Protein AF-A0A225VIM7-F1 (afdb_monomer_lite)

Radius of gyration: 29.75 Å; chains: 1; bounding box: 45×80×72 Å

Foldseek 3Di:
DDDDDDDDDDDDDDDDDDDDDDDDDDDDDDDDDDDDDDDDDPPPDDPDDDPPVVPPPPPPPPLDLPPPPALVVLLVSLVVLVVDVVVLVVSLVVCVVVVPDLVSVVVSQVSVCVVPVDHPVVSSVVSCVSNVVD

Sequence (134 aa):
MRLTSMFSAAVVGMYFAACNADFDQTNVLIDGSPVLSNEAIDRRLLRAHREDEATAEERTPNLSVIGITKADEALELVEKLMGSDKLAKAAYVWWQHHQYPLTDIKKFFDLASQKSGKNYDQLYNGFMVHADYV

Structure (mmCIF, N/CA/C/O backbone):
data_AF-A0A225VIM7-F1
#
_entry.id   AF-A0A225VIM7-F1
#
loop_
_atom_site.group_PDB
_atom_site.id
_atom_site.type_symbol
_atom_site.label_atom_id
_atom_site.label_alt_id
_atom_site.label_comp_id
_atom_site.label_asym_id
_atom_site.label_entity_id
_atom_site.label_seq_id
_atom_site.pdbx_PDB_ins_code
_atom_site.Cartn_x
_atom_site.Cartn_y
_atom_site.Cartn_z
_atom_site.occupancy
_atom_site.B_iso_or_equiv
_atom_site.auth_seq_id
_atom_site.auth_comp_id
_atom_site.auth_asym_id
_atom_site.auth_atom_id
_atom_site.pdbx_PDB_model_num
ATOM 1 N N . MET A 1 1 ? 31.201 -32.439 -10.403 1.00 40.81 1 MET A N 1
ATOM 2 C CA . MET A 1 1 ? 31.146 -32.019 -11.819 1.00 40.81 1 MET A CA 1
ATOM 3 C C . MET A 1 1 ? 30.894 -30.522 -11.851 1.00 40.81 1 MET A C 1
ATOM 5 O O . MET A 1 1 ? 29.899 -30.081 -11.296 1.00 40.81 1 MET A O 1
ATOM 9 N N . ARG A 1 2 ? 31.845 -29.743 -12.376 1.00 49.56 2 ARG A N 1
ATOM 10 C CA . ARG A 1 2 ? 31.717 -28.294 -12.580 1.00 49.56 2 ARG A CA 1
ATOM 11 C C . ARG A 1 2 ? 31.134 -28.075 -13.974 1.00 49.56 2 ARG A C 1
ATOM 13 O O . ARG A 1 2 ? 31.697 -28.614 -14.920 1.00 49.56 2 ARG A O 1
ATOM 20 N N . LEU A 1 3 ? 30.068 -27.290 -14.102 1.00 45.97 3 LEU A N 1
ATOM 21 C CA . LEU A 1 3 ? 29.667 -26.717 -15.385 1.00 45.97 3 LEU A CA 1
ATOM 22 C C . LEU A 1 3 ? 29.555 -25.201 -15.226 1.00 45.97 3 LEU A C 1
ATOM 24 O O . LEU A 1 3 ? 28.598 -24.671 -14.673 1.00 45.97 3 LEU A O 1
ATOM 28 N N . THR A 1 4 ? 30.599 -24.524 -15.685 1.00 52.19 4 THR A N 1
ATOM 29 C CA . THR A 1 4 ? 30.613 -23.107 -16.034 1.00 52.19 4 THR A CA 1
ATOM 30 C C . THR A 1 4 ? 29.849 -22.933 -17.344 1.00 52.19 4 THR A C 1
ATOM 32 O O . THR A 1 4 ? 30.248 -23.518 -18.350 1.00 52.19 4 THR A O 1
ATOM 35 N N . SER A 1 5 ? 28.781 -22.137 -17.345 1.00 51.34 5 SER A N 1
ATOM 36 C CA . SER A 1 5 ? 28.105 -21.707 -18.572 1.00 51.34 5 SER A CA 1
ATOM 37 C C . SER A 1 5 ? 28.449 -20.242 -18.837 1.00 51.34 5 SER A C 1
ATOM 39 O O . SER A 1 5 ? 28.074 -19.363 -18.064 1.00 51.34 5 SER A O 1
ATOM 41 N N . MET A 1 6 ? 29.213 -20.003 -19.904 1.00 56.12 6 MET A N 1
ATOM 42 C CA . MET A 1 6 ? 29.453 -18.696 -20.513 1.00 56.12 6 MET A CA 1
ATOM 43 C C . MET A 1 6 ? 28.643 -18.623 -21.808 1.00 56.12 6 MET A C 1
ATOM 45 O O . MET A 1 6 ? 28.869 -19.444 -22.689 1.00 56.12 6 MET A O 1
ATOM 49 N N . PHE A 1 7 ? 27.770 -17.626 -21.956 1.00 52.84 7 PHE A N 1
ATOM 50 C CA . PHE A 1 7 ? 27.211 -17.188 -23.245 1.00 52.84 7 PHE A CA 1
ATOM 51 C C . PHE A 1 7 ? 26.984 -15.671 -23.137 1.00 52.84 7 PHE A C 1
ATOM 53 O O . PHE A 1 7 ? 26.210 -15.228 -22.300 1.00 52.84 7 PHE A O 1
ATOM 60 N N . SER A 1 8 ? 27.889 -14.843 -23.664 1.00 44.44 8 SER A N 1
ATOM 61 C CA . SER A 1 8 ? 28.072 -14.413 -25.065 1.00 44.44 8 SER A CA 1
ATOM 62 C C . SER A 1 8 ? 27.152 -13.242 -25.431 1.00 44.44 8 SER A C 1
ATOM 64 O O . SER A 1 8 ? 25.929 -13.351 -25.409 1.00 44.44 8 SER A O 1
ATOM 66 N N . ALA A 1 9 ? 27.790 -12.105 -25.715 1.00 51.81 9 ALA A N 1
ATOM 67 C CA . ALA A 1 9 ? 27.194 -10.812 -26.007 1.00 51.81 9 ALA A CA 1
ATOM 68 C C . ALA A 1 9 ? 26.609 -10.748 -27.426 1.00 51.81 9 ALA A C 1
ATOM 70 O O . ALA A 1 9 ? 27.255 -11.165 -28.386 1.00 51.81 9 ALA A O 1
ATOM 71 N N . ALA A 1 10 ? 25.436 -10.132 -27.564 1.00 52.53 10 ALA A N 1
ATOM 72 C CA . ALA A 1 10 ? 24.897 -9.691 -28.845 1.00 52.53 10 ALA A CA 1
ATOM 73 C C . ALA A 1 10 ? 24.462 -8.223 -28.729 1.00 52.53 10 ALA A C 1
ATOM 75 O O . ALA A 1 10 ? 23.454 -7.898 -28.106 1.00 52.53 10 ALA A O 1
ATOM 76 N N . VAL A 1 11 ? 25.268 -7.332 -29.306 1.00 52.47 11 VAL A N 1
ATOM 77 C CA . VAL A 1 11 ? 24.951 -5.914 -29.509 1.00 52.47 11 VAL A CA 1
ATOM 78 C C . VAL A 1 11 ? 24.083 -5.810 -30.761 1.00 52.47 11 VAL A C 1
ATOM 80 O O . VAL A 1 11 ? 24.529 -6.175 -31.846 1.00 52.47 11 VAL A O 1
ATOM 83 N N . VAL A 1 12 ? 22.857 -5.304 -30.628 1.00 48.25 12 VAL A N 1
ATOM 84 C CA . VAL A 1 12 ? 22.015 -4.934 -31.774 1.00 48.25 12 VAL A CA 1
ATOM 85 C C . VAL A 1 12 ? 22.192 -3.438 -32.015 1.00 48.25 12 VAL A C 1
ATOM 87 O O . VAL A 1 12 ? 21.684 -2.611 -31.261 1.00 48.25 12 VAL A O 1
ATOM 90 N N . GLY A 1 13 ? 22.953 -3.090 -33.052 1.00 49.19 13 GLY A N 1
ATOM 91 C CA . GLY A 1 13 ? 23.035 -1.727 -33.567 1.00 49.19 13 GLY A CA 1
ATOM 92 C C . GLY A 1 13 ? 21.823 -1.426 -34.443 1.00 49.19 13 GLY A C 1
ATOM 93 O O . GLY A 1 13 ? 21.618 -2.092 -35.455 1.00 49.19 13 GLY A O 1
ATOM 94 N N . MET A 1 14 ? 21.026 -0.422 -34.077 1.00 54.31 14 MET A N 1
ATOM 95 C CA . MET A 1 14 ? 20.003 0.132 -34.964 1.00 54.31 14 MET A CA 1
ATOM 96 C C . MET A 1 14 ? 20.549 1.399 -35.621 1.00 54.31 14 MET A C 1
ATOM 98 O O . MET A 1 14 ? 20.698 2.435 -34.978 1.00 54.31 14 MET A O 1
ATOM 102 N N . TYR A 1 15 ? 20.862 1.291 -36.910 1.00 48.41 15 TYR A N 1
ATOM 103 C CA . TYR A 1 15 ? 21.106 2.416 -37.806 1.00 48.41 15 TYR A CA 1
ATOM 104 C C . TYR A 1 15 ? 19.780 2.757 -38.489 1.00 48.41 15 TYR A C 1
ATOM 106 O O . TYR A 1 15 ? 19.224 1.915 -39.190 1.00 48.41 15 TYR A O 1
ATOM 114 N N . PHE A 1 16 ? 19.293 3.986 -38.329 1.00 47.19 16 PHE A N 1
ATOM 115 C CA . PHE A 1 16 ? 18.260 4.542 -39.200 1.00 47.19 16 PHE A CA 1
ATOM 116 C C . PHE A 1 16 ? 18.805 5.814 -39.840 1.00 47.19 16 PHE A C 1
ATOM 118 O O . PHE A 1 16 ? 18.933 6.851 -39.196 1.00 47.19 16 PHE A O 1
ATOM 125 N N . ALA A 1 17 ? 19.144 5.706 -41.122 1.00 50.47 17 ALA A N 1
ATOM 126 C CA . ALA A 1 17 ? 19.342 6.832 -42.015 1.00 50.47 17 ALA A CA 1
ATOM 127 C C . ALA A 1 17 ? 18.263 6.765 -43.098 1.00 50.47 17 ALA A C 1
ATOM 129 O O . ALA A 1 17 ? 18.085 5.709 -43.701 1.00 50.47 17 ALA A O 1
ATOM 130 N N . ALA A 1 18 ? 17.582 7.895 -43.306 1.00 41.81 18 ALA A N 1
ATOM 131 C CA . ALA A 1 18 ? 17.082 8.430 -44.577 1.00 41.81 18 ALA A CA 1
ATOM 132 C C . ALA A 1 18 ? 15.717 9.109 -44.394 1.00 41.81 18 ALA A C 1
ATOM 134 O O . ALA A 1 18 ? 14.683 8.452 -44.353 1.00 41.81 18 ALA A O 1
ATOM 135 N N . CYS A 1 19 ? 15.724 10.441 -44.401 1.00 42.97 19 CYS A N 1
ATOM 136 C CA . CYS A 1 19 ? 14.673 11.202 -45.065 1.00 42.97 19 CYS A CA 1
ATOM 137 C C . CYS A 1 19 ? 15.366 12.093 -46.097 1.00 42.97 19 CYS A C 1
ATOM 139 O O . CYS A 1 19 ? 16.061 13.042 -45.739 1.00 42.97 19 CYS A O 1
ATOM 141 N N . ASN A 1 20 ? 15.215 11.731 -47.372 1.00 54.19 20 ASN A N 1
ATOM 142 C CA . ASN A 1 20 ? 15.531 12.596 -48.501 1.00 54.19 20 ASN A CA 1
ATOM 143 C C . ASN A 1 20 ? 14.503 13.732 -48.500 1.00 54.19 20 ASN A C 1
ATOM 145 O O . ASN A 1 20 ? 13.316 13.474 -48.691 1.00 54.19 20 ASN A O 1
ATOM 149 N N . ALA A 1 21 ? 14.946 14.963 -48.253 1.00 41.81 21 ALA A N 1
ATOM 150 C CA . ALA A 1 21 ? 14.166 16.145 -48.583 1.00 41.81 21 ALA A CA 1
ATOM 151 C C . ALA A 1 21 ? 14.589 16.595 -49.985 1.00 41.81 21 ALA A C 1
ATOM 153 O O . ALA A 1 21 ? 15.741 16.963 -50.212 1.00 41.81 21 ALA A O 1
ATOM 154 N N . ASP A 1 22 ? 13.641 16.460 -50.904 1.00 43.22 22 ASP A N 1
ATOM 155 C CA . ASP A 1 22 ? 13.662 16.916 -52.288 1.00 43.22 22 ASP A CA 1
ATOM 156 C C . ASP A 1 22 ? 14.055 18.405 -52.330 1.00 43.22 22 ASP A C 1
ATOM 158 O O . ASP A 1 22 ? 13.391 19.245 -51.718 1.00 43.22 22 ASP A O 1
ATOM 162 N N . PHE A 1 23 ? 15.176 18.734 -52.977 1.00 42.88 23 PHE A N 1
ATOM 163 C CA . PHE A 1 23 ? 15.588 20.123 -53.180 1.00 42.88 23 PHE A CA 1
ATOM 164 C C . PHE A 1 23 ? 14.939 20.625 -54.466 1.00 42.88 23 PHE A C 1
ATOM 166 O O . PHE A 1 23 ? 15.460 20.411 -55.561 1.00 42.88 23 PHE A O 1
ATOM 173 N N . ASP A 1 24 ? 13.799 21.296 -54.315 1.00 44.81 24 ASP A N 1
ATOM 174 C CA . ASP A 1 24 ? 13.164 22.025 -55.405 1.00 44.81 24 ASP A CA 1
ATOM 175 C C . ASP A 1 24 ? 14.075 23.188 -55.835 1.00 44.81 24 ASP A C 1
ATOM 177 O O . ASP A 1 24 ? 14.472 24.052 -55.045 1.00 44.81 24 ASP A O 1
ATOM 181 N N . GLN A 1 25 ? 14.489 23.148 -57.097 1.00 44.75 25 GLN A N 1
ATOM 182 C CA . GLN A 1 25 ? 15.464 24.045 -57.696 1.00 44.75 25 GLN A CA 1
ATOM 183 C C . GLN A 1 25 ? 14.765 25.332 -58.149 1.00 44.75 25 GLN A C 1
ATOM 185 O O . GLN A 1 25 ? 14.411 25.484 -59.316 1.00 44.75 25 GLN A O 1
ATOM 190 N N . THR A 1 26 ? 14.604 26.305 -57.253 1.00 42.94 26 THR A N 1
ATOM 191 C CA . THR A 1 26 ? 14.194 27.661 -57.649 1.00 42.94 26 THR A CA 1
ATOM 192 C C . THR A 1 26 ? 15.415 28.556 -57.849 1.00 42.94 26 THR A C 1
ATOM 194 O O . THR A 1 26 ? 16.034 29.021 -56.892 1.00 42.94 26 THR A O 1
ATOM 197 N N . ASN A 1 27 ? 15.754 28.797 -59.118 1.00 47.56 27 ASN A N 1
ATOM 198 C CA . ASN A 1 27 ? 16.729 29.796 -59.555 1.00 47.56 27 ASN A CA 1
ATOM 199 C C . ASN A 1 27 ? 16.338 31.192 -59.048 1.00 47.56 27 ASN A C 1
ATOM 201 O O . ASN A 1 27 ? 15.312 31.729 -59.465 1.00 47.56 27 ASN A O 1
ATOM 205 N N . VAL A 1 28 ? 17.183 31.813 -58.221 1.00 41.53 28 VAL A N 1
ATOM 206 C CA . VAL A 1 28 ? 17.106 33.251 -57.937 1.00 41.53 28 VAL A CA 1
ATOM 207 C C . VAL A 1 28 ? 18.415 33.905 -58.366 1.00 41.53 28 VAL A C 1
ATOM 209 O O . VAL A 1 28 ? 19.495 33.592 -57.871 1.00 41.53 28 VAL A O 1
ATOM 212 N N . LEU A 1 29 ? 18.270 34.782 -59.356 1.00 35.97 29 LEU A N 1
ATOM 213 C CA . LEU A 1 29 ? 19.270 35.651 -59.960 1.00 35.97 29 LEU A CA 1
ATOM 214 C C . LEU A 1 29 ? 19.967 36.511 -58.888 1.00 35.97 29 LEU A C 1
ATOM 216 O O . LEU A 1 29 ? 19.303 37.218 -58.133 1.00 35.97 29 LEU A O 1
ATOM 220 N N . ILE A 1 30 ? 21.300 36.458 -58.843 1.00 46.94 30 ILE A N 1
ATOM 221 C CA . ILE A 1 30 ? 22.138 37.370 -58.057 1.00 46.94 30 ILE A CA 1
ATOM 222 C C . ILE A 1 30 ? 22.273 38.676 -58.841 1.00 46.94 30 ILE A C 1
ATOM 224 O O . ILE A 1 30 ? 22.869 38.658 -59.915 1.00 46.94 30 ILE A O 1
ATOM 228 N N . ASP A 1 31 ? 21.791 39.793 -58.290 1.00 38.28 31 ASP A N 1
ATOM 229 C CA . ASP A 1 31 ? 22.408 41.100 -58.542 1.00 38.28 31 ASP A CA 1
ATOM 230 C C . ASP A 1 31 ? 22.058 42.116 -57.437 1.00 38.28 31 ASP A C 1
ATOM 232 O O . ASP A 1 31 ? 20.884 42.346 -57.146 1.00 38.28 31 ASP A O 1
ATOM 236 N N . GLY A 1 32 ? 23.074 42.719 -56.805 1.00 33.03 32 GLY A N 1
ATOM 237 C CA . GLY A 1 32 ? 22.896 43.798 -55.820 1.00 33.03 32 GLY A CA 1
ATOM 238 C C . GLY A 1 32 ? 23.922 43.834 -54.677 1.00 33.03 32 GLY A C 1
ATOM 239 O O . GLY A 1 32 ? 23.798 43.119 -53.692 1.00 33.03 32 GLY A O 1
ATOM 240 N N . SER A 1 33 ? 24.919 44.711 -54.822 1.00 35.94 33 SER A N 1
ATOM 241 C CA . SER A 1 33 ? 26.021 45.080 -53.906 1.00 35.94 33 SER A CA 1
ATOM 242 C C . SER A 1 33 ? 25.645 45.301 -52.416 1.00 35.94 33 SER A C 1
ATOM 244 O O . SER A 1 33 ? 24.557 45.815 -52.146 1.00 35.94 33 SER A O 1
ATOM 246 N N . PRO A 1 34 ? 26.533 45.016 -51.429 1.00 45.28 34 PRO A N 1
ATOM 247 C CA . PRO A 1 34 ? 26.215 45.165 -50.014 1.00 45.28 34 PRO A CA 1
ATOM 248 C C . PRO A 1 34 ? 26.429 46.614 -49.560 1.00 45.28 34 PRO A C 1
ATOM 250 O O . PRO A 1 34 ? 27.557 47.103 -49.493 1.00 45.28 34 PRO A O 1
ATOM 253 N N . VAL A 1 35 ? 25.350 47.297 -49.185 1.00 37.34 35 VAL A N 1
ATOM 254 C CA . VAL A 1 35 ? 25.433 48.527 -48.390 1.00 37.34 35 VAL A CA 1
ATOM 255 C C . VAL A 1 35 ? 24.944 48.208 -46.985 1.00 37.34 35 VAL A C 1
ATOM 257 O O . VAL A 1 35 ? 23.833 47.724 -46.794 1.00 37.34 35 VAL A O 1
ATOM 260 N N . LEU A 1 36 ? 25.833 48.454 -46.020 1.00 47.97 36 LEU A N 1
ATOM 261 C CA . LEU A 1 36 ? 25.609 48.380 -44.580 1.00 47.97 36 LEU A CA 1
ATOM 262 C C . LEU A 1 36 ? 24.196 48.826 -44.184 1.00 47.97 36 LEU A C 1
ATOM 264 O O . LEU A 1 36 ? 23.792 49.952 -44.467 1.00 47.97 36 LEU A O 1
ATOM 268 N N . SER A 1 37 ? 23.507 48.001 -43.405 1.00 37.41 37 SER A N 1
ATOM 269 C CA . SER A 1 37 ? 22.472 48.462 -42.482 1.00 37.41 37 SER A CA 1
ATOM 270 C C . SER A 1 37 ? 22.506 47.563 -41.252 1.00 37.41 37 SER A C 1
ATOM 272 O O . SER A 1 37 ? 22.219 46.371 -41.320 1.00 37.41 37 SER A O 1
ATOM 274 N N . ASN A 1 38 ? 22.954 48.142 -40.138 1.00 52.03 38 ASN A N 1
ATOM 275 C CA . ASN A 1 38 ? 22.837 47.558 -38.811 1.00 52.03 38 ASN A CA 1
ATOM 276 C C . ASN A 1 38 ? 21.350 47.415 -38.486 1.00 52.03 38 ASN A C 1
ATOM 278 O O . ASN A 1 38 ? 20.702 48.418 -38.194 1.00 52.03 38 ASN A O 1
ATOM 282 N N . GLU A 1 39 ? 20.827 46.194 -38.481 1.00 42.28 39 GLU A N 1
ATOM 283 C CA . GLU A 1 39 ? 19.534 45.920 -37.866 1.00 42.28 39 GLU A CA 1
ATOM 284 C C . GLU A 1 39 ? 19.697 44.803 -36.843 1.00 42.28 39 GLU A C 1
ATOM 286 O O . GLU A 1 39 ? 19.734 43.607 -37.128 1.00 42.28 39 GLU A O 1
ATOM 291 N N . ALA A 1 40 ? 19.890 45.262 -35.610 1.00 59.75 40 ALA A N 1
ATOM 292 C CA . ALA A 1 40 ? 19.697 44.479 -34.414 1.00 59.75 40 ALA A CA 1
ATOM 293 C C . ALA A 1 40 ? 18.292 43.878 -34.430 1.00 59.75 40 ALA A C 1
ATOM 295 O O . ALA A 1 40 ? 17.342 44.600 -34.700 1.00 59.75 40 ALA A O 1
ATOM 296 N N . ILE A 1 41 ? 18.178 42.600 -34.071 1.00 48.81 41 ILE A N 1
ATOM 297 C CA . ILE A 1 41 ? 17.113 42.032 -33.234 1.00 48.81 41 ILE A CA 1
ATOM 298 C C . ILE A 1 41 ? 17.571 40.604 -32.886 1.00 48.81 41 ILE A C 1
ATOM 300 O O . ILE A 1 41 ? 17.340 39.639 -33.609 1.00 48.81 41 ILE A O 1
ATOM 304 N N . ASP A 1 42 ? 18.262 40.469 -31.755 1.00 52.12 42 ASP A N 1
ATOM 305 C CA . ASP A 1 42 ? 18.487 39.172 -31.116 1.00 52.12 42 ASP A CA 1
ATOM 306 C C . ASP A 1 42 ? 17.182 38.759 -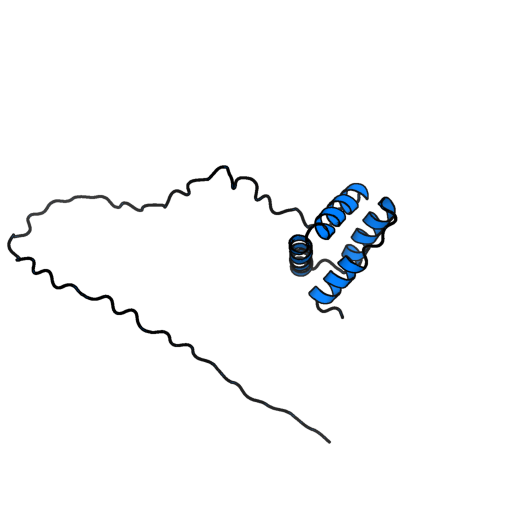30.418 1.00 52.12 42 ASP A C 1
ATOM 308 O O . ASP A 1 42 ? 16.920 39.086 -29.259 1.00 52.12 42 ASP A O 1
ATOM 312 N N . ARG A 1 43 ? 16.271 38.130 -31.167 1.00 56.84 43 ARG A N 1
ATOM 313 C CA . ARG A 1 43 ? 15.028 37.575 -30.616 1.00 56.84 43 ARG A CA 1
ATOM 314 C C . ARG A 1 43 ? 15.292 36.159 -30.128 1.00 56.84 43 ARG A C 1
ATOM 316 O O . ARG A 1 43 ? 14.971 35.178 -30.795 1.00 56.84 43 ARG A O 1
ATOM 323 N N . ARG A 1 44 ? 15.808 36.054 -28.905 1.00 65.12 44 ARG A N 1
ATOM 324 C CA . ARG A 1 44 ? 15.735 34.818 -28.120 1.00 65.12 44 ARG A CA 1
ATOM 325 C C . ARG A 1 44 ? 14.270 34.567 -27.747 1.00 65.12 44 ARG A C 1
ATOM 327 O O . ARG A 1 44 ? 13.782 35.038 -26.724 1.00 65.12 44 ARG A O 1
ATOM 334 N N . LEU A 1 45 ? 13.537 33.876 -28.617 1.00 65.25 45 LEU A N 1
ATOM 335 C CA . LEU A 1 45 ? 12.139 33.527 -28.373 1.00 65.25 45 LEU A CA 1
ATOM 336 C C . LEU A 1 45 ? 12.067 32.397 -27.339 1.00 65.25 45 LEU A C 1
ATOM 338 O O . LEU A 1 45 ? 12.289 31.230 -27.657 1.00 65.25 45 LEU A O 1
ATOM 342 N N . LEU A 1 46 ? 11.737 32.741 -26.093 1.00 65.81 46 LEU A N 1
ATOM 343 C CA . LEU A 1 46 ? 11.231 31.768 -25.130 1.00 65.81 46 LEU A CA 1
ATOM 344 C C . LEU A 1 46 ? 9.798 31.421 -25.540 1.00 65.81 46 LEU A C 1
ATOM 346 O O . LEU A 1 46 ? 8.936 32.297 -25.617 1.00 65.81 46 LEU A O 1
ATOM 350 N N . ARG A 1 47 ? 9.546 30.146 -25.848 1.00 63.78 47 ARG A N 1
ATOM 351 C CA . ARG A 1 47 ? 8.195 29.654 -26.131 1.00 63.78 47 ARG A CA 1
ATOM 352 C C . ARG A 1 47 ? 7.352 29.845 -24.866 1.00 63.78 47 ARG A C 1
ATOM 354 O O . ARG A 1 47 ? 7.581 29.160 -23.876 1.00 63.78 47 ARG A O 1
ATOM 361 N N . ALA A 1 48 ? 6.398 30.771 -24.901 1.00 64.38 48 ALA A N 1
ATOM 362 C CA . ALA A 1 48 ? 5.407 30.900 -23.842 1.00 64.38 48 ALA A CA 1
ATOM 363 C C . ALA A 1 48 ? 4.507 29.656 -23.859 1.00 64.38 48 ALA A C 1
ATOM 365 O O . ALA A 1 48 ? 3.915 29.323 -24.890 1.00 64.38 48 ALA A O 1
ATOM 366 N N . HIS A 1 49 ? 4.439 28.952 -22.732 1.00 52.53 49 HIS A N 1
ATOM 367 C CA . HIS A 1 49 ? 3.455 27.900 -22.522 1.00 52.53 49 HIS A CA 1
ATOM 368 C C . HIS A 1 49 ? 2.096 28.581 -22.343 1.00 52.53 49 HIS A C 1
ATOM 370 O O . HIS A 1 49 ? 1.921 29.388 -21.435 1.00 52.53 49 HIS A O 1
ATOM 376 N N . ARG A 1 50 ? 1.139 28.295 -23.231 1.00 50.41 50 ARG A N 1
ATOM 377 C CA . ARG A 1 50 ? -0.268 28.617 -22.986 1.00 50.41 50 ARG A CA 1
ATOM 378 C C . ARG A 1 50 ? -0.743 27.633 -21.928 1.00 50.41 50 ARG A C 1
ATOM 38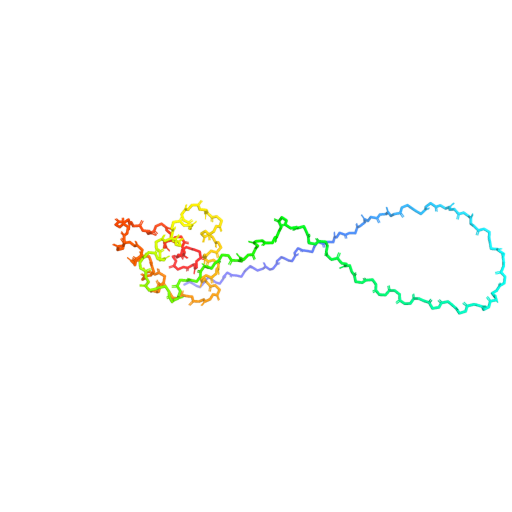0 O O . ARG A 1 50 ? -0.769 26.437 -22.204 1.00 50.41 50 ARG A O 1
ATOM 387 N N . GLU A 1 51 ? -0.980 28.105 -20.715 1.00 49.50 51 GLU A N 1
ATOM 388 C CA . GLU A 1 51 ? -1.667 27.311 -19.704 1.00 49.50 51 GLU A CA 1
ATOM 389 C C . GLU A 1 51 ? -3.113 27.166 -20.180 1.00 49.50 51 GLU A C 1
ATOM 391 O O . GLU A 1 51 ? -3.882 28.126 -20.168 1.00 49.50 51 GLU A O 1
ATOM 396 N N . ASP A 1 52 ? -3.465 25.989 -20.691 1.00 48.41 52 ASP A N 1
ATOM 397 C CA . ASP A 1 52 ? -4.868 25.611 -20.741 1.00 48.41 52 ASP A CA 1
ATOM 398 C C . ASP A 1 52 ? -5.282 25.356 -19.284 1.00 48.41 52 ASP A C 1
ATOM 400 O O . ASP A 1 52 ? -4.777 24.438 -18.630 1.00 48.41 52 ASP A O 1
ATOM 404 N N . GLU A 1 53 ? -6.202 26.176 -18.767 1.00 45.97 53 GLU A N 1
ATOM 405 C CA . GLU A 1 53 ? -6.799 26.065 -17.420 1.00 45.97 53 GLU A CA 1
ATOM 406 C C . GLU A 1 53 ? -7.420 24.679 -17.140 1.00 45.97 53 GLU A C 1
ATOM 408 O O . GLU A 1 53 ? -7.750 24.364 -16.001 1.00 45.97 53 GLU A O 1
ATOM 413 N N . ALA A 1 54 ? -7.524 23.807 -18.149 1.00 44.25 54 ALA A N 1
ATOM 414 C CA . ALA A 1 54 ? -7.905 22.404 -18.002 1.00 44.25 54 ALA A CA 1
ATOM 415 C C . ALA A 1 54 ? -6.792 21.497 -17.426 1.00 44.25 54 ALA A C 1
ATOM 417 O O . ALA A 1 54 ? -7.052 20.336 -17.121 1.00 44.25 54 ALA A O 1
ATOM 418 N N . THR A 1 55 ? -5.565 22.001 -17.268 1.00 44.31 55 THR A N 1
ATOM 419 C CA . THR A 1 55 ? -4.406 21.245 -16.745 1.00 44.31 55 THR A CA 1
ATOM 420 C C . THR A 1 55 ? -3.856 21.802 -15.428 1.00 44.31 55 THR A C 1
ATOM 422 O O . THR A 1 55 ? -2.750 21.468 -15.016 1.00 44.31 55 THR A O 1
ATOM 425 N N . ALA A 1 56 ? -4.642 22.614 -14.719 1.00 43.09 56 ALA A N 1
ATOM 426 C CA . ALA A 1 56 ? -4.272 23.194 -13.427 1.00 43.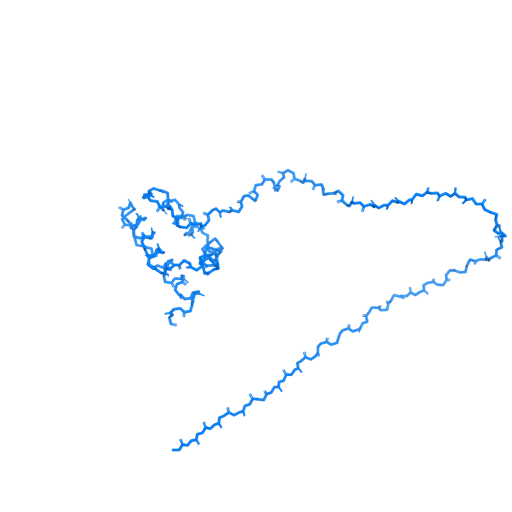09 56 ALA A CA 1
ATOM 427 C C . ALA A 1 56 ? -4.691 22.331 -12.214 1.00 43.09 56 ALA A C 1
ATOM 429 O O . ALA A 1 56 ? -5.003 22.870 -11.156 1.00 43.09 56 ALA A O 1
ATOM 430 N N . GLU A 1 57 ? -4.680 20.997 -12.334 1.00 47.53 57 GLU A N 1
ATOM 431 C CA . GLU A 1 57 ? -4.889 20.077 -11.199 1.00 47.53 57 GLU A CA 1
ATOM 432 C C . GLU A 1 57 ? -3.950 18.855 -11.193 1.00 47.53 57 GLU A C 1
ATOM 434 O O . GLU A 1 57 ? -4.267 17.833 -10.593 1.00 47.53 57 GLU A O 1
ATOM 439 N N . GLU A 1 58 ? -2.745 18.923 -11.768 1.00 46.72 58 GLU A N 1
ATOM 440 C CA . GLU A 1 58 ? -1.750 17.866 -11.514 1.00 46.72 58 GLU A CA 1
ATOM 441 C C . GLU A 1 58 ? -0.986 18.133 -10.207 1.00 46.72 58 GLU A C 1
ATOM 443 O O . GLU A 1 58 ? 0.239 18.239 -10.164 1.00 46.72 58 GLU A O 1
ATOM 448 N N . ARG A 1 59 ? -1.709 18.237 -9.084 1.00 56.12 59 ARG A N 1
ATOM 449 C CA . ARG A 1 59 ? -1.075 17.885 -7.811 1.00 56.12 59 ARG A CA 1
ATOM 450 C C . ARG A 1 59 ? -0.891 16.382 -7.860 1.00 56.12 59 ARG A C 1
ATOM 452 O O . ARG A 1 59 ? -1.868 15.646 -7.758 1.00 56.12 59 ARG A O 1
ATOM 459 N N . THR A 1 60 ? 0.349 15.937 -8.049 1.00 57.56 60 THR A N 1
ATOM 460 C CA . THR A 1 60 ? 0.713 14.525 -7.932 1.00 57.56 60 THR A CA 1
ATOM 461 C C . THR A 1 60 ? 0.021 13.964 -6.686 1.00 57.56 60 THR A C 1
ATOM 463 O O . THR A 1 60 ? 0.199 14.539 -5.604 1.00 57.56 60 THR A O 1
ATOM 466 N N . PRO A 1 61 ? -0.833 12.929 -6.813 1.00 66.81 61 PRO A N 1
ATOM 467 C CA . PRO A 1 61 ? -1.549 12.398 -5.665 1.00 66.81 61 PRO A CA 1
ATOM 468 C C . PRO A 1 61 ? -0.529 12.037 -4.585 1.00 66.81 61 PRO A C 1
ATOM 470 O O . PRO A 1 61 ? 0.518 11.463 -4.881 1.00 66.81 61 PRO A O 1
ATOM 473 N N . ASN A 1 62 ? -0.793 12.426 -3.337 1.00 80.31 62 ASN A N 1
ATOM 474 C CA . ASN A 1 62 ? 0.108 12.090 -2.243 1.00 80.31 62 ASN A CA 1
ATOM 475 C C . ASN A 1 62 ? 0.004 10.582 -1.972 1.00 80.31 62 ASN A C 1
ATOM 477 O O . ASN A 1 62 ? -0.972 10.122 -1.384 1.00 80.31 62 ASN A O 1
ATOM 481 N N . LEU A 1 63 ? 0.999 9.828 -2.441 1.00 88.75 63 LEU A N 1
ATOM 482 C CA . LEU A 1 63 ? 1.101 8.375 -2.272 1.00 88.75 63 LEU A CA 1
ATOM 483 C C . LEU A 1 63 ? 2.003 7.993 -1.087 1.00 88.75 63 LEU A C 1
ATOM 485 O O . LEU A 1 63 ? 2.326 6.819 -0.915 1.00 88.75 63 LEU A O 1
ATOM 489 N N . SER A 1 64 ? 2.428 8.956 -0.261 1.00 86.38 64 SER A N 1
ATOM 490 C CA . SER A 1 64 ? 3.201 8.667 0.947 1.00 86.38 64 SER A CA 1
ATOM 491 C C . SER A 1 64 ? 2.329 7.959 1.977 1.00 86.38 64 SER A C 1
ATOM 493 O O . SER A 1 64 ? 1.331 8.508 2.434 1.00 86.38 64 SER A O 1
ATOM 495 N N . VAL A 1 65 ? 2.748 6.766 2.397 1.00 88.31 65 VAL A N 1
ATOM 496 C CA . VAL A 1 65 ? 2.136 6.067 3.538 1.00 88.31 65 VAL A CA 1
ATOM 497 C C . VAL A 1 65 ? 2.815 6.417 4.862 1.00 88.31 65 VAL A C 1
ATOM 499 O O . VAL A 1 65 ? 2.230 6.260 5.931 1.00 88.31 65 VAL A O 1
ATOM 502 N N . ILE A 1 66 ? 4.052 6.922 4.804 1.00 84.81 66 ILE A N 1
ATOM 503 C CA . ILE A 1 66 ? 4.806 7.330 5.986 1.00 84.81 66 ILE A CA 1
ATOM 504 C C . ILE A 1 66 ? 4.189 8.611 6.549 1.00 84.81 66 ILE A C 1
ATOM 506 O O . ILE A 1 66 ? 3.974 9.582 5.824 1.00 84.81 66 ILE A O 1
ATOM 510 N N . GLY A 1 67 ? 3.904 8.598 7.853 1.00 83.31 67 GLY A N 1
ATOM 511 C CA . GLY A 1 67 ? 3.254 9.699 8.569 1.00 83.31 67 GLY A CA 1
ATOM 512 C C . GLY A 1 67 ? 1.730 9.588 8.656 1.00 83.31 67 GLY A C 1
ATOM 513 O O . GLY A 1 67 ? 1.128 10.297 9.463 1.00 83.31 67 GLY A O 1
ATOM 514 N N . ILE A 1 68 ? 1.104 8.665 7.914 1.00 89.31 68 ILE A N 1
ATOM 515 C CA . ILE A 1 68 ? -0.321 8.368 8.081 1.00 89.31 68 ILE A CA 1
ATOM 516 C C . ILE A 1 68 ? -0.506 7.605 9.394 1.00 89.31 68 ILE A C 1
ATOM 518 O O . ILE A 1 68 ? -0.074 6.464 9.545 1.00 89.31 68 ILE A O 1
ATOM 522 N N . THR A 1 69 ? -1.151 8.256 10.358 1.00 90.19 69 THR A N 1
ATOM 523 C CA . THR A 1 69 ? -1.434 7.691 11.690 1.00 90.19 69 THR A CA 1
ATOM 524 C C . THR A 1 69 ? -2.926 7.575 11.977 1.00 90.19 69 THR A C 1
ATOM 526 O O . THR A 1 69 ? -3.323 6.859 12.895 1.00 90.19 69 THR A O 1
ATOM 529 N N . LYS A 1 70 ? -3.772 8.244 11.183 1.00 94.69 70 LYS A N 1
ATOM 530 C CA . LYS A 1 70 ? -5.227 8.170 11.311 1.00 94.69 70 LYS A CA 1
ATOM 531 C C . LYS A 1 70 ? -5.788 7.095 10.392 1.00 94.69 70 LYS A C 1
ATOM 533 O O . LYS A 1 70 ? -5.488 7.061 9.202 1.00 94.69 70 LYS A O 1
ATOM 538 N N . ALA A 1 71 ? -6.661 6.260 10.945 1.00 94.56 71 ALA A N 1
ATOM 539 C CA . ALA A 1 71 ? -7.246 5.147 10.209 1.00 94.56 71 ALA A CA 1
ATOM 540 C C . ALA A 1 71 ? -8.169 5.589 9.059 1.00 94.56 71 ALA A C 1
ATOM 542 O O . ALA A 1 71 ? -8.232 4.906 8.043 1.00 94.56 71 ALA A O 1
ATOM 543 N N . ASP A 1 72 ? -8.817 6.752 9.184 1.00 94.69 72 ASP A N 1
ATOM 544 C CA . ASP A 1 72 ? -9.646 7.328 8.116 1.00 94.69 72 ASP A CA 1
ATOM 545 C C . ASP A 1 72 ? -8.805 7.776 6.912 1.00 94.69 72 ASP A C 1
ATOM 547 O O . ASP A 1 72 ? -9.150 7.470 5.776 1.00 94.69 72 ASP A O 1
ATOM 551 N N . GLU A 1 73 ? -7.660 8.421 7.158 1.00 94.31 73 GLU A N 1
ATOM 552 C CA . GLU A 1 73 ? -6.725 8.842 6.103 1.00 94.31 73 GLU A CA 1
ATOM 553 C C . GLU A 1 73 ? -6.097 7.625 5.404 1.00 94.31 73 GLU A C 1
ATOM 555 O O . GLU A 1 73 ? -5.955 7.603 4.180 1.00 94.31 73 GLU A O 1
ATOM 560 N N . ALA A 1 74 ? -5.766 6.579 6.172 1.00 95.81 74 ALA A N 1
ATOM 561 C CA . ALA A 1 74 ? -5.273 5.324 5.614 1.00 95.81 74 ALA A CA 1
ATOM 562 C C . ALA A 1 74 ? -6.324 4.653 4.722 1.00 95.81 74 ALA A C 1
ATOM 564 O O . ALA A 1 74 ? -6.012 4.231 3.608 1.00 95.81 74 ALA A O 1
ATOM 565 N N . LEU A 1 75 ? -7.573 4.591 5.191 1.00 96.62 75 LEU A N 1
ATOM 566 C CA . LEU A 1 75 ? -8.678 4.019 4.432 1.00 96.62 75 LEU A CA 1
ATOM 567 C C . LEU A 1 75 ? -8.939 4.793 3.137 1.00 96.62 75 LEU A C 1
ATOM 569 O O . LEU A 1 75 ? -9.053 4.173 2.083 1.00 96.62 75 LEU A O 1
ATOM 573 N N . GLU A 1 76 ? -8.968 6.125 3.191 1.00 95.50 76 GLU A N 1
ATOM 574 C CA . GLU A 1 76 ? -9.188 6.965 2.011 1.00 95.50 76 GLU A CA 1
ATOM 575 C C . GLU A 1 76 ? -8.131 6.709 0.927 1.00 95.50 76 GLU A C 1
ATOM 577 O O . GLU A 1 76 ? -8.460 6.566 -0.254 1.00 95.50 76 GLU A O 1
ATOM 582 N N . LEU A 1 77 ? -6.852 6.615 1.312 1.00 95.62 77 LEU A N 1
ATOM 583 C CA . LEU A 1 77 ? -5.789 6.310 0.360 1.00 95.62 77 LEU A CA 1
ATOM 584 C C . LEU A 1 77 ? -5.958 4.902 -0.222 1.00 95.62 77 LEU A C 1
ATOM 586 O O . LEU A 1 77 ? -5.879 4.736 -1.436 1.00 95.62 77 LEU A O 1
ATOM 590 N N . VAL A 1 78 ? -6.243 3.897 0.608 1.00 96.62 78 VAL A N 1
ATOM 591 C CA . VAL A 1 78 ? -6.462 2.522 0.136 1.00 96.62 78 VAL A CA 1
ATOM 592 C C . VAL A 1 78 ? -7.635 2.434 -0.843 1.00 96.62 78 VAL A C 1
ATOM 594 O O . VAL A 1 78 ? -7.507 1.791 -1.884 1.00 96.62 78 VAL A O 1
ATOM 597 N N . GLU A 1 79 ? -8.752 3.107 -0.570 1.00 95.62 79 GLU A N 1
ATOM 598 C CA . GLU A 1 79 ? -9.907 3.136 -1.474 1.00 95.62 79 GLU A CA 1
ATOM 599 C C . GLU A 1 79 ? -9.565 3.778 -2.824 1.00 95.62 79 GLU A C 1
ATOM 601 O O . GLU A 1 79 ? -9.954 3.248 -3.867 1.00 95.62 79 GLU A O 1
ATOM 606 N N . LYS A 1 80 ? -8.753 4.846 -2.833 1.00 95.12 80 LYS A N 1
ATOM 607 C CA . LYS A 1 80 ? -8.228 5.438 -4.077 1.00 95.12 80 LYS A CA 1
ATOM 608 C C . LYS A 1 80 ? -7.360 4.456 -4.866 1.00 95.12 80 LYS A C 1
ATOM 610 O O . LYS A 1 80 ? -7.481 4.393 -6.088 1.00 95.12 80 LYS A O 1
ATOM 615 N N . LEU A 1 81 ? -6.503 3.688 -4.188 1.00 96.31 81 LEU A N 1
ATOM 616 C CA . LEU A 1 81 ? -5.648 2.688 -4.837 1.00 96.31 81 LEU A CA 1
ATOM 617 C C . LEU A 1 81 ? -6.468 1.528 -5.413 1.00 96.31 81 LEU A C 1
ATOM 619 O O . LEU A 1 81 ? -6.227 1.119 -6.544 1.00 96.31 81 LEU A O 1
ATOM 623 N N . MET A 1 82 ? -7.466 1.029 -4.679 1.00 95.44 82 MET A N 1
ATOM 624 C CA . MET A 1 82 ? -8.358 -0.031 -5.169 1.00 95.44 82 MET A CA 1
ATOM 625 C C . MET A 1 82 ? -9.232 0.425 -6.341 1.00 95.44 82 MET A C 1
ATOM 627 O O . MET A 1 82 ? -9.574 -0.380 -7.201 1.00 95.44 82 MET A O 1
ATOM 631 N N . GLY A 1 83 ? -9.603 1.707 -6.384 1.00 94.94 83 GLY A N 1
ATOM 632 C CA . GLY A 1 83 ? -10.396 2.274 -7.473 1.00 94.94 83 GLY A CA 1
ATOM 633 C C . GLY A 1 83 ? -9.625 2.466 -8.783 1.00 94.94 83 GLY A C 1
ATOM 634 O O . GLY A 1 83 ? -10.241 2.778 -9.801 1.00 94.94 83 GLY A O 1
ATOM 635 N N . SER A 1 84 ? -8.293 2.316 -8.786 1.00 94.94 84 SER A N 1
ATOM 636 C CA . SER A 1 84 ? -7.468 2.561 -9.970 1.00 94.94 84 SER A CA 1
ATOM 637 C C . SER A 1 84 ? -6.168 1.758 -9.967 1.00 94.94 84 SER A C 1
ATOM 639 O O . SER A 1 84 ? -5.194 2.115 -9.301 1.00 94.94 84 SER A O 1
ATOM 641 N N . ASP A 1 85 ? -6.091 0.760 -10.850 1.00 94.50 85 ASP A N 1
ATOM 642 C CA . ASP A 1 85 ? -4.870 -0.020 -11.095 1.00 94.50 85 ASP A CA 1
ATOM 643 C C . ASP A 1 85 ? -3.661 0.858 -11.449 1.00 94.50 85 ASP A C 1
ATOM 645 O O . ASP A 1 85 ? -2.520 0.537 -11.109 1.00 94.50 85 ASP A O 1
ATOM 649 N N . LYS A 1 86 ? -3.893 1.980 -12.147 1.00 94.75 86 LYS A N 1
ATOM 650 C CA . LYS A 1 86 ? -2.831 2.933 -12.494 1.00 94.75 86 LYS A CA 1
ATOM 651 C C . LYS A 1 86 ? -2.268 3.605 -11.243 1.00 94.75 86 LYS A C 1
ATOM 653 O O . LYS A 1 86 ? -1.051 3.727 -11.132 1.00 94.75 86 LYS A O 1
ATOM 658 N N . LEU A 1 87 ? -3.131 4.003 -10.305 1.00 95.25 87 LEU A N 1
ATOM 659 C CA . LEU A 1 87 ? -2.698 4.595 -9.038 1.00 95.25 87 LEU A CA 1
ATOM 660 C C . LEU A 1 87 ? -2.019 3.565 -8.137 1.00 95.25 87 LEU A C 1
ATOM 662 O O . LEU A 1 87 ? -0.984 3.882 -7.561 1.00 95.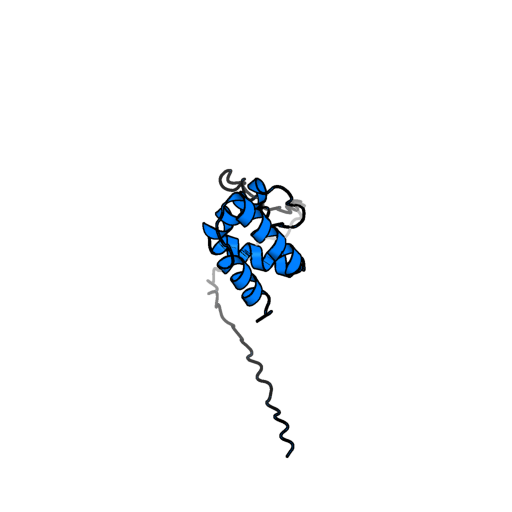25 87 LEU A O 1
ATOM 666 N N . ALA A 1 88 ? -2.532 2.333 -8.067 1.00 96.62 88 ALA A N 1
ATOM 667 C CA . ALA A 1 88 ? -1.877 1.251 -7.332 1.00 96.62 88 ALA A CA 1
ATOM 668 C C . ALA A 1 88 ? -0.442 1.017 -7.832 1.00 96.62 88 ALA A C 1
ATOM 670 O O . ALA A 1 88 ? 0.501 1.036 -7.045 1.00 96.62 88 ALA A O 1
ATOM 671 N N . LYS A 1 89 ? -0.249 0.905 -9.154 1.00 96.19 89 LYS A N 1
ATOM 672 C CA . LYS A 1 89 ? 1.089 0.757 -9.751 1.00 96.19 89 LYS A CA 1
ATOM 673 C C . LYS A 1 89 ? 1.987 1.966 -9.493 1.00 96.19 89 LYS A C 1
ATOM 675 O O . LYS A 1 89 ? 3.158 1.784 -9.173 1.00 96.19 89 LYS A O 1
ATOM 680 N N . ALA A 1 90 ? 1.455 3.184 -9.603 1.00 95.31 90 ALA A N 1
ATOM 681 C CA . ALA A 1 90 ? 2.208 4.395 -9.282 1.00 95.31 90 ALA A CA 1
ATOM 682 C C . ALA A 1 90 ? 2.652 4.418 -7.810 1.00 95.31 90 ALA A C 1
ATOM 684 O O . ALA A 1 90 ? 3.783 4.802 -7.517 1.00 95.31 90 ALA A O 1
ATOM 685 N N . ALA A 1 91 ? 1.797 3.954 -6.895 1.00 96.38 91 ALA A N 1
ATOM 686 C CA . ALA A 1 91 ? 2.122 3.856 -5.479 1.00 96.38 91 ALA A CA 1
ATOM 687 C C . ALA A 1 91 ? 3.237 2.840 -5.230 1.00 96.38 91 ALA A C 1
ATOM 689 O O . ALA A 1 91 ? 4.166 3.139 -4.489 1.00 96.38 91 ALA A O 1
ATOM 690 N N . TYR A 1 92 ? 3.215 1.690 -5.909 1.00 96.94 92 TYR A N 1
ATOM 691 C CA . TYR A 1 92 ? 4.287 0.699 -5.791 1.00 96.94 92 TYR A CA 1
ATOM 692 C C . TYR A 1 92 ? 5.645 1.263 -6.216 1.00 96.94 92 TYR A C 1
ATOM 694 O O . TYR A 1 92 ? 6.608 1.162 -5.454 1.00 96.94 92 TYR A O 1
ATOM 702 N N . VAL A 1 93 ? 5.693 1.934 -7.372 1.00 95.50 93 VAL A N 1
ATOM 703 C CA . VAL A 1 93 ? 6.908 2.602 -7.865 1.00 95.50 93 VAL A CA 1
ATOM 704 C C . VAL A 1 93 ? 7.378 3.659 -6.867 1.00 95.50 93 VAL A C 1
ATOM 706 O O . VAL A 1 93 ? 8.565 3.734 -6.550 1.00 95.50 93 VAL A O 1
ATOM 709 N N . TRP A 1 94 ? 6.451 4.454 -6.327 1.00 95.06 94 TRP A N 1
ATOM 710 C CA . TRP A 1 94 ? 6.761 5.479 -5.334 1.00 95.06 94 TRP A CA 1
ATOM 711 C C . TRP A 1 94 ? 7.361 4.882 -4.058 1.00 95.06 94 TRP A C 1
ATOM 713 O O . TRP A 1 94 ? 8.403 5.346 -3.594 1.00 95.06 94 TRP A O 1
ATOM 723 N N . TRP A 1 95 ? 6.727 3.856 -3.489 1.00 96.00 95 TRP A N 1
ATOM 724 C CA . TRP A 1 95 ? 7.166 3.209 -2.251 1.00 96.00 95 TRP A CA 1
ATOM 725 C C . TRP A 1 95 ? 8.519 2.526 -2.412 1.00 96.00 95 TRP A C 1
ATOM 727 O O . TRP A 1 95 ? 9.364 2.645 -1.526 1.00 96.00 95 TRP A O 1
ATOM 737 N N . GLN A 1 96 ? 8.750 1.867 -3.550 1.00 94.81 96 GLN A N 1
ATOM 738 C CA . GLN A 1 96 ? 10.038 1.255 -3.860 1.00 94.81 96 GLN A CA 1
ATOM 739 C C . GLN A 1 96 ? 11.132 2.317 -4.013 1.00 94.81 96 GLN A C 1
ATOM 741 O O . GLN A 1 96 ? 12.192 2.196 -3.400 1.00 94.81 96 GLN A O 1
ATOM 746 N N . HIS A 1 97 ? 10.862 3.389 -4.766 1.00 94.12 97 HIS A N 1
ATOM 747 C CA . HIS A 1 97 ? 11.800 4.497 -4.956 1.00 94.12 97 HIS A CA 1
ATOM 748 C C . HIS A 1 97 ? 12.195 5.159 -3.627 1.00 94.12 97 HIS A C 1
ATOM 750 O O . HIS A 1 97 ? 13.358 5.497 -3.420 1.00 94.12 97 HIS A O 1
ATOM 756 N N . HIS A 1 98 ? 11.243 5.310 -2.703 1.00 92.88 98 HIS A N 1
ATOM 757 C CA . HIS A 1 98 ? 11.483 5.878 -1.374 1.00 92.88 98 HIS A CA 1
ATOM 758 C C . HIS A 1 98 ? 11.936 4.846 -0.332 1.00 92.88 98 HIS A C 1
ATOM 760 O O . HIS A 1 98 ? 12.050 5.183 0.845 1.00 92.88 98 HIS A O 1
ATOM 766 N N . GLN A 1 99 ? 12.198 3.603 -0.751 1.00 93.62 99 GLN A N 1
ATOM 767 C CA . GLN A 1 99 ? 12.698 2.521 0.098 1.00 93.62 99 GLN A CA 1
ATOM 768 C C . GLN A 1 99 ? 11.831 2.274 1.341 1.00 93.62 99 GLN A C 1
ATOM 770 O O . GLN A 1 99 ? 12.341 1.980 2.424 1.00 93.62 99 GLN A O 1
ATOM 775 N N . TYR A 1 100 ? 10.510 2.399 1.203 1.00 94.19 100 TYR A N 1
ATOM 776 C CA . TYR A 1 100 ? 9.609 2.138 2.319 1.00 94.19 100 TYR A CA 1
ATOM 777 C C . TYR A 1 100 ? 9.701 0.664 2.731 1.00 94.19 100 TYR A C 1
ATOM 779 O O . TYR A 1 100 ? 9.538 -0.223 1.885 1.00 94.19 100 TYR A O 1
ATOM 787 N N . PRO A 1 101 ? 9.956 0.371 4.018 1.00 92.50 101 PRO A N 1
ATOM 788 C CA . PRO A 1 101 ? 10.103 -1.002 4.462 1.00 92.50 101 PRO A CA 1
ATOM 789 C C . PRO A 1 101 ? 8.745 -1.705 4.435 1.00 92.50 101 PRO A C 1
ATOM 791 O O . PRO A 1 101 ? 7.712 -1.119 4.771 1.00 92.50 101 PRO A O 1
ATOM 794 N N . LEU A 1 102 ? 8.751 -3.003 4.117 1.00 94.38 102 LEU A N 1
ATOM 795 C CA . LEU A 1 102 ? 7.538 -3.828 4.098 1.00 94.38 102 LEU A CA 1
ATOM 796 C C . LEU A 1 102 ? 6.754 -3.762 5.412 1.00 94.38 102 LEU A C 1
ATOM 798 O O . LEU A 1 102 ? 5.532 -3.864 5.398 1.00 94.38 102 LEU A O 1
ATOM 802 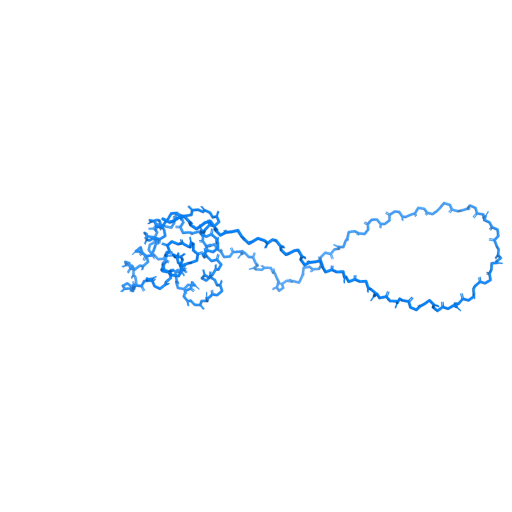N N . THR A 1 103 ? 7.437 -3.570 6.542 1.00 95.19 103 THR A N 1
ATOM 803 C CA . THR A 1 103 ? 6.800 -3.412 7.852 1.00 95.19 103 THR A CA 1
ATOM 804 C C . THR A 1 103 ? 5.924 -2.171 7.931 1.00 95.19 103 THR A C 1
ATOM 806 O O . THR A 1 103 ? 4.866 -2.227 8.549 1.00 95.19 103 THR A O 1
ATOM 809 N N . ASP A 1 104 ? 6.331 -1.063 7.316 1.00 95.19 104 ASP A N 1
ATOM 810 C CA . ASP A 1 104 ? 5.569 0.184 7.368 1.00 95.19 104 ASP A CA 1
ATOM 811 C C . ASP A 1 104 ? 4.431 0.173 6.351 1.00 95.19 104 ASP A C 1
ATOM 813 O O . ASP A 1 104 ? 3.319 0.577 6.687 1.00 95.19 104 ASP A O 1
ATOM 817 N N . ILE A 1 105 ? 4.655 -0.416 5.169 1.00 96.38 105 ILE A N 1
ATOM 818 C CA . ILE A 1 105 ? 3.575 -0.710 4.216 1.00 96.38 105 ILE A CA 1
ATOM 819 C C . ILE A 1 105 ? 2.520 -1.621 4.863 1.00 96.38 105 ILE A C 1
ATOM 821 O O . ILE A 1 105 ? 1.323 -1.356 4.770 1.00 96.38 105 ILE A O 1
ATOM 825 N N . LYS A 1 106 ? 2.950 -2.673 5.573 1.00 96.06 106 LYS A N 1
ATOM 826 C CA . LYS A 1 106 ? 2.034 -3.578 6.274 1.00 96.06 106 LYS A CA 1
ATOM 827 C C . LYS A 1 106 ? 1.246 -2.845 7.361 1.00 96.06 106 LYS A C 1
ATOM 829 O O . LYS A 1 106 ? 0.026 -2.957 7.397 1.00 96.06 106 LYS A O 1
ATOM 834 N N . LYS A 1 107 ? 1.918 -2.065 8.216 1.00 96.25 107 LYS A N 1
ATOM 835 C CA . LYS A 1 107 ? 1.254 -1.264 9.260 1.00 96.25 107 LYS A CA 1
ATOM 836 C C . LYS A 1 107 ? 0.217 -0.307 8.674 1.00 96.25 107 LYS A C 1
ATOM 838 O O . LYS A 1 107 ? -0.850 -0.156 9.257 1.00 96.25 107 LYS A O 1
ATOM 843 N N . PHE A 1 108 ? 0.511 0.315 7.533 1.00 96.62 108 PHE A N 1
ATOM 844 C CA . PHE A 1 108 ? -0.435 1.175 6.824 1.00 96.62 108 PHE A CA 1
ATOM 845 C C . PHE A 1 108 ? -1.713 0.416 6.417 1.00 96.62 108 PHE A C 1
ATOM 847 O O . PHE A 1 108 ? -2.820 0.877 6.705 1.00 96.62 108 PHE A O 1
ATOM 854 N N . PHE A 1 109 ? -1.586 -0.772 5.817 1.00 97.25 109 PHE A N 1
ATOM 855 C CA . PHE A 1 109 ? -2.749 -1.588 5.449 1.00 97.25 109 PHE A CA 1
ATOM 856 C C . PHE A 1 109 ? -3.495 -2.162 6.661 1.00 97.25 109 PHE A C 1
ATOM 858 O O . PHE A 1 109 ? -4.726 -2.230 6.641 1.00 97.25 109 PHE A O 1
ATOM 865 N N . ASP A 1 110 ? -2.784 -2.528 7.730 1.00 96.38 110 ASP A N 1
ATOM 866 C CA . ASP A 1 110 ? -3.389 -2.971 8.991 1.00 96.38 110 ASP A CA 1
ATOM 867 C C . ASP A 1 110 ? -4.224 -1.836 9.615 1.00 96.38 110 ASP A C 1
ATOM 869 O O . ASP A 1 110 ? -5.348 -2.058 10.069 1.00 96.38 110 ASP A O 1
ATOM 873 N N . LEU A 1 111 ? -3.719 -0.598 9.566 1.00 96.88 111 LEU A N 1
ATOM 874 C CA . LEU A 1 111 ? -4.411 0.593 10.056 1.00 96.88 111 LEU A CA 1
ATOM 875 C C . LEU A 1 111 ? -5.707 0.869 9.270 1.00 96.88 111 LEU A C 1
ATOM 877 O O . LEU A 1 111 ? -6.756 1.110 9.869 1.00 96.88 111 LEU A O 1
ATOM 881 N N . ALA A 1 112 ? -5.671 0.777 7.938 1.00 97.12 112 ALA A N 1
ATOM 882 C CA . ALA A 1 112 ? -6.875 0.882 7.107 1.00 97.12 112 ALA A CA 1
ATOM 883 C C . ALA A 1 112 ? -7.863 -0.276 7.366 1.00 97.12 112 ALA A C 1
ATOM 885 O O . ALA A 1 112 ? -9.087 -0.081 7.389 1.00 97.12 112 ALA A O 1
ATOM 886 N N . SER A 1 113 ? -7.347 -1.490 7.585 1.00 96.81 113 SER A N 1
ATOM 887 C CA . SER A 1 113 ? -8.158 -2.676 7.899 1.00 96.81 113 SER A CA 1
ATOM 888 C C . SER A 1 113 ? -8.891 -2.511 9.225 1.00 96.81 113 SER A C 1
ATOM 890 O O . SER A 1 113 ? -10.071 -2.835 9.312 1.00 96.81 113 SER A O 1
ATOM 892 N N . GLN A 1 114 ? -8.246 -1.923 10.237 1.00 95.75 114 GLN A N 1
ATOM 893 C CA . GLN A 1 114 ? -8.870 -1.654 11.534 1.00 95.75 114 GLN A CA 1
ATOM 894 C C . GLN A 1 114 ? -10.131 -0.787 11.405 1.00 95.75 114 GLN A C 1
ATOM 896 O O . GLN A 1 114 ? -11.105 -1.011 12.123 1.00 95.75 114 GLN A O 1
ATOM 901 N N . LYS A 1 115 ? -10.132 0.192 10.491 1.00 94.44 115 LYS A N 1
ATOM 902 C CA . LYS A 1 115 ? -11.291 1.068 10.271 1.00 94.44 115 LYS A CA 1
ATOM 903 C C . LYS A 1 115 ? -12.393 0.403 9.456 1.00 94.44 115 LYS A C 1
ATOM 905 O O . LYS A 1 115 ? -13.569 0.558 9.766 1.00 94.44 115 LYS A O 1
ATOM 910 N N . SER A 1 116 ? -12.009 -0.277 8.383 1.00 96.25 116 SER A N 1
ATOM 911 C CA . SER A 1 116 ? -12.949 -0.793 7.381 1.00 96.25 116 SER A CA 1
ATOM 912 C C . SER A 1 116 ? -13.451 -2.209 7.656 1.00 96.25 116 SER A C 1
ATOM 914 O O . SER A 1 116 ? -14.462 -2.611 7.084 1.00 96.25 116 SER A O 1
ATOM 916 N N . GLY A 1 117 ? -12.735 -2.986 8.472 1.00 94.12 117 GLY A N 1
ATOM 917 C C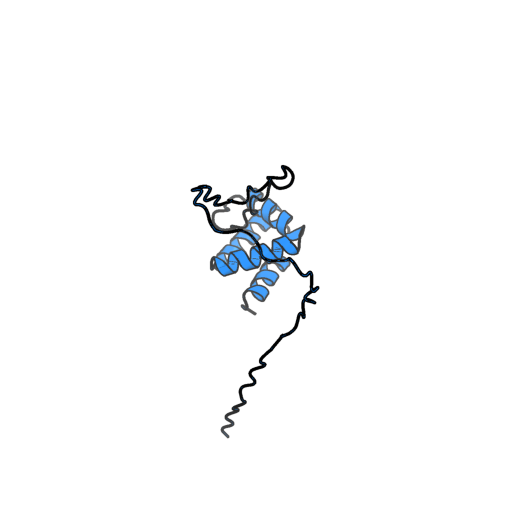A . GLY A 1 117 ? -12.960 -4.421 8.654 1.00 94.12 117 GLY A CA 1
ATOM 918 C C . GLY A 1 117 ? -12.624 -5.272 7.421 1.00 94.12 117 GLY A C 1
ATOM 919 O O . GLY A 1 117 ? -12.908 -6.467 7.414 1.00 94.12 117 GLY A O 1
ATOM 920 N N . LYS A 1 118 ? -12.053 -4.673 6.368 1.00 96.06 118 LYS A N 1
ATOM 921 C CA . LYS A 1 118 ? -11.651 -5.354 5.131 1.00 96.06 118 LYS A CA 1
ATOM 922 C C . LYS A 1 118 ? -10.185 -5.761 5.200 1.00 96.06 118 LYS A C 1
ATOM 924 O O . LYS A 1 118 ? -9.426 -5.205 5.982 1.00 96.06 118 LYS A O 1
ATOM 929 N N . ASN A 1 119 ? -9.802 -6.706 4.348 1.00 94.50 119 ASN A N 1
ATOM 930 C CA . ASN A 1 119 ? -8.417 -7.109 4.149 1.00 94.50 119 ASN A CA 1
ATOM 931 C C . ASN A 1 119 ? -7.888 -6.513 2.829 1.00 94.50 119 ASN A C 1
ATOM 933 O O . ASN A 1 119 ? -8.586 -6.552 1.814 1.00 94.50 119 ASN A O 1
ATOM 937 N N . TYR A 1 120 ? -6.660 -5.990 2.849 1.00 96.62 120 TYR A N 1
ATOM 938 C CA . TYR A 1 120 ? -5.969 -5.384 1.707 1.00 96.62 120 TYR A CA 1
ATOM 939 C C . TYR A 1 120 ? -4.734 -6.172 1.236 1.00 96.62 120 TYR A C 1
ATOM 941 O O . TYR A 1 120 ? -3.871 -5.620 0.551 1.00 96.62 120 TYR A O 1
ATOM 949 N N . ASP A 1 121 ? -4.667 -7.473 1.538 1.00 95.88 121 ASP A N 1
ATOM 950 C CA . ASP A 1 121 ? -3.584 -8.383 1.138 1.00 95.88 121 ASP A CA 1
ATOM 951 C C . ASP A 1 121 ? -3.305 -8.349 -0.366 1.00 95.88 121 ASP A C 1
ATOM 953 O O . ASP A 1 121 ? -2.159 -8.473 -0.779 1.00 95.88 121 ASP A O 1
ATOM 957 N N . GLN A 1 122 ? -4.319 -8.133 -1.210 1.00 96.19 122 GLN A N 1
ATOM 958 C CA . GLN A 1 122 ? -4.112 -8.005 -2.654 1.00 96.19 122 GLN A CA 1
ATOM 959 C C . GLN A 1 122 ? -3.183 -6.832 -3.000 1.00 96.19 122 GLN A C 1
ATOM 961 O O . GLN A 1 122 ? -2.285 -6.987 -3.827 1.00 96.19 122 GLN A O 1
ATOM 966 N N . LEU A 1 123 ? -3.369 -5.669 -2.364 1.00 97.12 123 LEU A N 1
ATOM 967 C CA . LEU A 1 123 ? -2.516 -4.503 -2.595 1.00 97.12 123 LEU A CA 1
ATOM 968 C C . LEU A 1 123 ? -1.128 -4.697 -1.981 1.00 97.12 123 LEU A C 1
ATOM 970 O O . LEU A 1 123 ? -0.139 -4.318 -2.608 1.00 97.12 123 LEU A O 1
ATOM 974 N N . TYR A 1 124 ? -1.059 -5.301 -0.792 1.00 97.38 124 TYR A N 1
ATOM 975 C CA . TYR A 1 124 ? 0.200 -5.612 -0.116 1.00 97.38 124 TYR A CA 1
ATOM 976 C C . TYR A 1 124 ? 1.052 -6.604 -0.919 1.00 97.38 124 TYR A C 1
ATOM 978 O O . TYR A 1 124 ? 2.208 -6.322 -1.232 1.00 97.38 124 TYR A O 1
ATOM 986 N N . ASN A 1 125 ? 0.461 -7.723 -1.337 1.00 96.75 125 ASN A N 1
ATOM 987 C CA . ASN A 1 125 ? 1.121 -8.729 -2.165 1.00 96.75 125 ASN A CA 1
ATOM 988 C C . ASN A 1 125 ? 1.483 -8.162 -3.542 1.00 96.75 125 ASN A C 1
ATOM 990 O O . ASN A 1 125 ? 2.551 -8.463 -4.066 1.00 96.75 125 ASN A O 1
ATOM 994 N N . GLY A 1 126 ? 0.636 -7.294 -4.109 1.00 96.56 126 GLY A N 1
ATOM 995 C CA . GLY A 1 126 ? 0.947 -6.568 -5.340 1.00 96.56 126 GLY A CA 1
ATOM 996 C C . GLY A 1 126 ? 2.228 -5.738 -5.220 1.00 96.56 126 GLY A C 1
ATOM 997 O O . GLY A 1 126 ? 3.066 -5.775 -6.121 1.00 96.56 126 GLY A O 1
ATOM 998 N N . PHE A 1 127 ? 2.431 -5.065 -4.084 1.00 96.88 127 PHE A N 1
ATOM 999 C CA . PHE A 1 127 ? 3.686 -4.369 -3.805 1.00 96.88 127 PHE A CA 1
ATOM 1000 C C . PHE A 1 127 ? 4.865 -5.332 -3.613 1.00 96.88 127 PHE A C 1
ATOM 1002 O O . PHE A 1 127 ? 5.938 -5.080 -4.154 1.00 96.88 127 PHE A O 1
ATOM 1009 N N . MET A 1 128 ? 4.682 -6.444 -2.891 1.00 96.44 128 MET A N 1
ATOM 1010 C CA . MET A 1 128 ? 5.748 -7.439 -2.701 1.00 96.44 128 MET A CA 1
ATOM 1011 C C . MET A 1 128 ? 6.270 -7.995 -4.028 1.00 96.44 128 MET A C 1
ATOM 1013 O O . MET A 1 128 ? 7.479 -8.108 -4.203 1.00 96.44 128 MET A O 1
ATOM 1017 N N . VAL A 1 129 ? 5.363 -8.302 -4.959 1.00 96.44 129 VAL A N 1
ATOM 1018 C CA . VAL A 1 129 ? 5.717 -8.758 -6.308 1.00 96.44 129 VAL A CA 1
ATOM 1019 C C . VAL A 1 129 ? 6.402 -7.644 -7.096 1.00 96.44 129 VAL A C 1
ATOM 1021 O O . VAL A 1 129 ? 7.385 -7.903 -7.771 1.00 96.44 129 VAL A O 1
ATOM 1024 N N . HIS A 1 130 ? 5.918 -6.401 -7.002 1.00 94.94 130 HIS A N 1
ATOM 1025 C CA . HIS A 1 130 ? 6.547 -5.266 -7.685 1.00 94.94 130 HIS A CA 1
ATOM 1026 C C . HIS A 1 130 ? 7.987 -5.010 -7.223 1.00 94.94 130 HIS A C 1
ATOM 1028 O O . HIS A 1 130 ? 8.833 -4.638 -8.028 1.00 94.94 130 HIS A O 1
ATOM 1034 N N . ALA A 1 131 ? 8.252 -5.185 -5.930 1.00 93.00 131 ALA A N 1
ATOM 1035 C CA . ALA A 1 131 ? 9.554 -4.940 -5.326 1.00 93.00 131 ALA A CA 1
ATOM 1036 C C . ALA A 1 131 ? 10.455 -6.192 -5.267 1.00 93.00 131 ALA A C 1
ATOM 1038 O O . ALA A 1 131 ? 11.464 -6.162 -4.565 1.00 93.00 131 ALA A O 1
ATOM 1039 N N . ASP A 1 132 ? 10.107 -7.263 -5.992 1.00 90.31 132 ASP A N 1
ATOM 1040 C CA . ASP A 1 132 ? 10.872 -8.515 -6.098 1.00 90.31 132 ASP A CA 1
ATOM 1041 C C . ASP A 1 132 ? 11.185 -9.189 -4.743 1.00 90.31 132 ASP A C 1
ATOM 1043 O O . ASP A 1 132 ? 12.252 -9.766 -4.536 1.00 90.31 132 ASP A O 1
ATOM 1047 N N . TYR A 1 133 ? 10.246 -9.130 -3.793 1.00 81.44 133 TYR A N 1
ATOM 1048 C CA . TYR A 1 133 ? 10.372 -9.810 -2.495 1.00 81.44 133 TYR A CA 1
ATOM 1049 C C . TYR A 1 133 ? 9.912 -11.281 -2.507 1.00 81.44 133 TYR A C 1
ATOM 1051 O O . TYR A 1 133 ? 9.960 -11.929 -1.458 1.00 81.44 133 TYR A O 1
ATOM 1059 N N . VAL A 1 134 ? 9.419 -11.785 -3.645 1.00 65.94 134 VAL A N 1
ATOM 1060 C CA . VAL A 1 134 ? 8.759 -13.099 -3.799 1.00 65.94 134 VAL A CA 1
ATOM 1061 C C . VAL A 1 134 ? 9.603 -14.050 -4.635 1.00 65.94 134 VAL A C 1
ATOM 1063 O O . VAL A 1 134 ? 10.120 -13.605 -5.680 1.00 65.94 134 VAL A O 1
#

InterPro domains:
  IPR031825 RXLR phytopathogen effector protein [PF16810] (2-128)

pLDDT: mean 73.42, std 23.28, range [33.03, 97.38]

Secondary structure (DSSP, 8-state):
----------------------------------------------------GGGTT--------TT---HHHHHHHHHHHHT-HHHHHHHHHHHHHTT--HHHHHHHHHHHHHHH----HHHHHHHHHHTT--

Organism: NCBI:txid4795